Protein AF-A0A367ZSK7-F1 (afdb_monomer_lite)

Foldseek 3Di:
DVVVVVVVVVVVVVVPPPVVVLVLLVVLVVVQVVVQVLQQQLQVVVCVPPVDGDPDPVCCCQNPVGDHSHPDQDARSQPRHSDWDWDCPDPGTGTFDPDQDAHPVRHGRRPDD

Secondary structure (DSSP, 8-state):
-HHHHHHHHHHHHHTTHHHHHHHHHHHHHHHHHHHHHHHHHHHHHHHHHHSS--SSTHHHHS-TTS--SSSSPPPPTTTSSS-EEEEEETTEEEEEE---PBPTTS-BGGG--

Structure (mmCIF, N/CA/C/O backbone):
data_AF-A0A367ZSK7-F1
#
_entry.id   AF-A0A367ZSK7-F1
#
loop_
_atom_site.group_PDB
_atom_site.id
_atom_site.type_symbol
_atom_site.label_atom_id
_atom_site.label_alt_id
_atom_site.label_comp_id
_atom_site.label_asym_id
_atom_site.label_entity_id
_atom_site.label_seq_id
_atom_site.pdbx_PDB_ins_code
_atom_site.Cartn_x
_atom_site.Cartn_y
_atom_site.Cartn_z
_atom_site.occupancy
_atom_site.B_iso_or_equiv
_atom_site.auth_seq_id
_atom_site.auth_comp_id
_atom_site.auth_asym_id
_atom_site.auth_atom_id
_atom_site.pdbx_PDB_model_num
ATOM 1 N N . MET A 1 1 ? 28.752 -9.921 -47.411 1.00 66.31 1 MET A N 1
ATOM 2 C CA . MET A 1 1 ? 27.298 -10.191 -47.317 1.00 66.31 1 MET A CA 1
ATOM 3 C C . MET A 1 1 ? 26.924 -11.015 -46.082 1.00 66.31 1 MET A C 1
ATOM 5 O O . MET A 1 1 ? 25.973 -10.642 -45.421 1.00 66.31 1 MET A O 1
ATOM 9 N N . LEU A 1 2 ? 27.691 -12.047 -45.695 1.00 74.25 2 LEU A N 1
ATOM 10 C CA . LEU A 1 2 ? 27.428 -12.867 -44.491 1.00 74.25 2 LEU A CA 1
ATOM 11 C C . LEU A 1 2 ? 27.402 -12.085 -43.161 1.00 74.25 2 LEU A C 1
ATOM 13 O O . LEU A 1 2 ? 26.509 -12.284 -42.344 1.00 74.25 2 LEU A O 1
ATOM 17 N N . VAL A 1 3 ? 28.341 -11.153 -42.969 1.00 78.94 3 VAL A N 1
ATOM 18 C CA . VAL A 1 3 ? 28.423 -10.334 -41.742 1.00 78.94 3 VAL A CA 1
ATOM 19 C C . VAL A 1 3 ? 27.197 -9.425 -41.584 1.00 78.94 3 VAL A C 1
ATOM 21 O O . VAL A 1 3 ? 26.687 -9.256 -40.483 1.00 78.94 3 VAL A O 1
ATOM 24 N N . LEU A 1 4 ? 26.673 -8.894 -42.694 1.00 77.12 4 LEU A N 1
ATOM 25 C CA . LEU A 1 4 ? 25.498 -8.021 -42.696 1.00 77.12 4 LEU A CA 1
ATOM 26 C C . LEU A 1 4 ? 24.235 -8.786 -42.274 1.00 77.12 4 LEU A C 1
ATOM 28 O O . LEU A 1 4 ? 23.483 -8.311 -41.429 1.00 77.12 4 LEU A O 1
ATOM 32 N N . SER A 1 5 ? 24.042 -10.001 -42.792 1.00 77.50 5 SER A N 1
ATOM 33 C CA . SER A 1 5 ? 22.911 -10.862 -42.423 1.00 77.50 5 SER A CA 1
ATOM 34 C C . SER A 1 5 ? 22.929 -11.252 -40.942 1.00 77.50 5 SER A C 1
ATOM 36 O O . SER A 1 5 ? 21.879 -11.298 -40.304 1.00 77.50 5 SER A O 1
ATOM 38 N N . LEU A 1 6 ? 24.117 -11.486 -40.374 1.00 77.12 6 LEU A N 1
ATOM 39 C CA . LEU A 1 6 ? 24.276 -11.836 -38.961 1.00 77.12 6 LEU A CA 1
ATOM 40 C C . LEU A 1 6 ? 23.974 -10.646 -38.033 1.00 77.12 6 LEU A C 1
ATOM 42 O O . LEU A 1 6 ? 23.349 -10.820 -36.988 1.00 77.12 6 LEU A O 1
ATOM 46 N N . ILE A 1 7 ? 24.345 -9.429 -38.446 1.00 77.44 7 ILE A N 1
ATO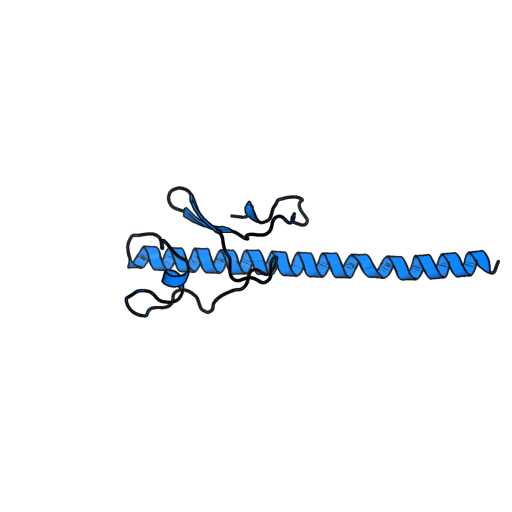M 47 C CA . ILE A 1 7 ? 24.012 -8.190 -37.727 1.00 77.44 7 ILE A CA 1
ATOM 48 C C . ILE A 1 7 ? 22.498 -7.933 -37.757 1.00 77.44 7 ILE A C 1
ATOM 50 O O . ILE A 1 7 ? 21.914 -7.640 -36.714 1.00 77.44 7 ILE A O 1
ATOM 54 N N . LEU A 1 8 ? 21.837 -8.091 -38.912 1.00 70.19 8 LEU A N 1
ATOM 55 C CA . LEU A 1 8 ? 20.380 -7.917 -39.009 1.00 70.19 8 LEU A CA 1
ATOM 56 C C . LEU A 1 8 ? 19.612 -8.929 -38.144 1.00 70.19 8 LEU A C 1
ATOM 58 O O . LEU A 1 8 ? 18.629 -8.562 -37.501 1.00 70.19 8 LEU A O 1
ATOM 62 N N . LEU A 1 9 ? 20.077 -10.180 -38.084 1.00 69.38 9 LEU A N 1
ATOM 63 C CA . LEU A 1 9 ? 19.478 -11.208 -37.232 1.00 69.38 9 LEU A CA 1
ATOM 64 C C . LEU A 1 9 ? 19.648 -10.882 -35.735 1.00 69.38 9 LEU A C 1
ATOM 66 O O . LEU A 1 9 ? 18.704 -11.036 -34.960 1.00 69.38 9 LEU A O 1
ATOM 70 N N . GLY A 1 10 ? 20.817 -10.369 -35.337 1.00 63.31 10 GLY A N 1
ATOM 71 C CA . GLY A 1 10 ? 21.082 -9.929 -33.964 1.00 63.31 10 GLY A CA 1
ATOM 72 C C . GLY A 1 10 ? 20.213 -8.745 -33.526 1.00 63.31 10 GLY A C 1
ATOM 73 O O . GLY A 1 10 ? 19.669 -8.750 -32.421 1.00 63.31 10 GLY A O 1
ATOM 74 N N . VAL A 1 11 ? 20.008 -7.759 -34.406 1.00 62.50 11 VAL A N 1
ATOM 75 C CA . VAL A 1 11 ? 19.131 -6.606 -34.132 1.00 62.50 11 VAL A CA 1
ATOM 76 C C . VAL A 1 11 ? 17.659 -7.028 -34.048 1.00 62.50 11 VAL A C 1
ATOM 78 O O . VAL A 1 11 ? 16.938 -6.544 -33.178 1.00 62.50 11 VAL A O 1
ATOM 81 N N . GLY A 1 12 ? 17.212 -7.975 -34.881 1.00 59.91 12 GLY A N 1
ATOM 82 C CA . GLY A 1 12 ? 15.837 -8.487 -34.853 1.00 59.91 12 GLY A CA 1
ATOM 83 C C . GLY A 1 12 ? 15.442 -9.133 -33.518 1.00 59.91 12 GLY A C 1
ATOM 84 O O . GLY A 1 12 ? 14.327 -8.929 -33.039 1.00 59.91 12 GLY A O 1
ATOM 85 N N . LEU A 1 13 ? 16.369 -9.849 -32.872 1.00 57.53 13 LEU A N 1
ATOM 86 C CA . LEU A 1 13 ? 16.143 -10.486 -31.568 1.00 57.53 13 LEU A CA 1
ATOM 87 C C . LEU A 1 13 ? 16.121 -9.478 -30.404 1.00 57.53 13 LEU A C 1
ATOM 89 O O . LEU A 1 13 ? 15.377 -9.659 -29.439 1.00 57.53 13 LEU A O 1
ATOM 93 N N . ALA A 1 14 ? 16.882 -8.384 -30.499 1.00 56.00 14 ALA A N 1
ATOM 94 C CA . ALA A 1 14 ? 16.957 -7.361 -29.453 1.00 56.00 14 ALA A CA 1
ATOM 95 C C . ALA A 1 14 ? 15.667 -6.519 -29.318 1.00 56.00 14 ALA A C 1
ATOM 97 O O . ALA A 1 14 ? 15.370 -6.001 -28.242 1.00 56.00 14 ALA A O 1
ATOM 98 N N . VAL A 1 15 ? 14.862 -6.408 -30.381 1.00 58.00 15 VAL A N 1
ATOM 99 C CA . VAL A 1 15 ? 13.652 -5.559 -30.416 1.00 58.00 15 VAL A CA 1
ATOM 100 C C . VAL A 1 15 ? 12.446 -6.186 -29.689 1.00 58.00 15 VAL A C 1
ATOM 102 O O . VAL A 1 15 ? 11.495 -5.477 -29.345 1.00 58.00 15 VAL A O 1
ATOM 105 N N . GLY A 1 16 ? 12.460 -7.495 -29.415 1.00 53.81 16 GLY A N 1
ATOM 106 C CA . GLY A 1 16 ? 11.355 -8.198 -28.744 1.00 53.81 16 GLY A CA 1
ATOM 107 C C . GLY A 1 16 ? 11.354 -8.097 -27.211 1.00 53.81 16 GLY A C 1
ATOM 108 O O . GLY A 1 16 ? 10.293 -8.112 -26.591 1.00 53.81 16 GLY A O 1
ATOM 109 N N . LEU A 1 17 ? 12.529 -7.949 -26.597 1.00 54.34 17 LEU A N 1
ATOM 110 C CA . LEU A 1 17 ? 12.732 -8.023 -25.143 1.00 54.34 17 LEU A CA 1
ATOM 111 C C . LEU A 1 17 ? 12.196 -6.835 -24.307 1.00 54.34 17 LEU A C 1
ATOM 113 O O . LEU A 1 17 ? 11.641 -7.086 -23.236 1.00 54.34 17 LEU A O 1
ATOM 117 N N . PRO A 1 18 ? 12.302 -5.555 -24.724 1.00 55.16 18 PRO A N 1
ATOM 118 C CA . PRO A 1 18 ? 11.970 -4.432 -23.838 1.00 55.16 18 PRO A CA 1
ATOM 119 C C . PRO A 1 18 ? 10.464 -4.218 -23.612 1.00 55.16 18 PRO A C 1
ATOM 121 O O . PRO A 1 18 ? 10.077 -3.522 -22.678 1.00 55.16 18 PRO A O 1
ATOM 124 N N . ARG A 1 19 ? 9.586 -4.808 -24.436 1.00 58.88 19 ARG A N 1
ATOM 125 C CA . ARG A 1 19 ? 8.128 -4.661 -24.256 1.00 58.88 19 ARG A CA 1
ATOM 126 C C . ARG A 1 19 ? 7.621 -5.449 -23.047 1.00 58.88 19 ARG A C 1
ATOM 128 O O . ARG A 1 19 ? 6.868 -4.915 -22.238 1.00 58.88 19 ARG A O 1
ATOM 135 N N . ALA A 1 20 ? 8.116 -6.675 -22.871 1.00 62.34 20 ALA A N 1
ATOM 136 C CA . ALA A 1 20 ? 7.691 -7.555 -21.786 1.00 62.34 20 ALA A CA 1
ATOM 137 C C . ALA A 1 20 ? 7.981 -6.964 -20.393 1.00 62.34 20 ALA A C 1
ATOM 139 O O . ALA A 1 20 ? 7.177 -7.104 -19.475 1.00 62.34 20 ALA A O 1
ATOM 140 N N . THR A 1 21 ? 9.104 -6.263 -20.221 1.00 68.75 21 THR A N 1
ATOM 141 C CA . THR A 1 21 ? 9.485 -5.679 -18.925 1.00 68.75 21 THR A CA 1
ATOM 142 C C . THR A 1 21 ? 8.629 -4.466 -18.554 1.00 68.75 21 THR A C 1
ATOM 144 O O . THR A 1 21 ? 8.257 -4.313 -17.388 1.00 68.75 21 THR A O 1
ATOM 147 N N . HIS A 1 22 ? 8.257 -3.632 -19.530 1.00 77.94 22 HIS A N 1
ATOM 148 C CA . HIS A 1 22 ? 7.353 -2.501 -19.311 1.00 77.94 22 HIS A CA 1
ATOM 149 C C . HIS A 1 22 ? 5.928 -2.950 -18.986 1.00 77.94 22 HIS A C 1
ATOM 151 O O . HIS A 1 22 ? 5.322 -2.400 -18.064 1.00 77.94 22 HIS A O 1
ATOM 157 N N . ASP A 1 23 ? 5.419 -3.973 -19.672 1.00 82.69 23 ASP A N 1
ATOM 158 C CA . ASP A 1 23 ? 4.084 -4.514 -19.402 1.00 82.69 23 ASP A CA 1
ATOM 159 C C . ASP A 1 23 ? 4.003 -5.133 -18.000 1.00 82.69 23 ASP A C 1
ATOM 161 O O . ASP A 1 23 ? 3.059 -4.865 -17.253 1.00 82.69 23 ASP A O 1
ATOM 165 N N . VAL A 1 24 ? 5.038 -5.873 -17.585 1.00 86.25 24 VAL A N 1
ATOM 166 C CA . VAL A 1 24 ? 5.137 -6.418 -16.221 1.00 86.25 24 VAL A CA 1
ATOM 167 C C . VAL A 1 24 ? 5.196 -5.302 -15.178 1.00 86.25 24 VAL A C 1
ATOM 169 O O . VAL A 1 24 ? 4.482 -5.364 -14.175 1.00 86.25 24 VAL A O 1
ATOM 172 N N . LYS A 1 25 ? 6.006 -4.258 -15.400 1.00 87.81 25 LYS A N 1
ATOM 173 C CA . LYS A 1 25 ? 6.088 -3.119 -14.474 1.00 87.81 25 LYS A CA 1
ATOM 174 C C . LYS A 1 25 ? 4.747 -2.392 -14.369 1.00 87.81 25 LYS A C 1
ATOM 176 O O . LYS A 1 25 ? 4.271 -2.154 -13.262 1.00 87.81 25 LYS A O 1
ATOM 181 N N . ARG A 1 26 ? 4.081 -2.134 -15.498 1.00 89.75 26 ARG A N 1
ATOM 182 C CA . ARG A 1 26 ? 2.738 -1.539 -15.533 1.00 89.75 26 ARG A CA 1
ATOM 183 C C . ARG A 1 26 ? 1.716 -2.398 -14.781 1.00 89.75 26 ARG A C 1
ATOM 185 O O . ARG A 1 26 ? 0.904 -1.850 -14.036 1.00 89.75 26 ARG A O 1
ATOM 192 N N . ALA A 1 27 ? 1.759 -3.722 -14.926 1.00 91.12 27 ALA A N 1
ATOM 193 C CA . ALA A 1 27 ? 0.878 -4.627 -14.188 1.00 91.12 27 ALA A CA 1
ATOM 194 C C . ALA A 1 27 ? 1.107 -4.542 -12.667 1.00 91.12 27 ALA A C 1
ATOM 196 O O . ALA A 1 27 ? 0.140 -4.429 -11.910 1.00 91.12 27 ALA A O 1
ATOM 197 N N . ARG A 1 28 ? 2.371 -4.508 -12.217 1.00 91.38 28 ARG A N 1
ATOM 198 C CA . ARG A 1 28 ? 2.718 -4.310 -10.796 1.00 91.38 28 ARG A CA 1
ATOM 199 C C . ARG A 1 28 ? 2.224 -2.966 -10.271 1.00 91.38 28 ARG A C 1
ATOM 201 O O . ARG A 1 28 ? 1.667 -2.911 -9.182 1.00 91.38 28 ARG A O 1
ATOM 208 N N . GLU A 1 29 ? 2.360 -1.892 -11.046 1.00 93.25 29 GLU A N 1
ATOM 209 C CA . GLU A 1 29 ? 1.855 -0.563 -10.680 1.00 93.25 29 GLU A CA 1
ATOM 210 C C . GLU A 1 29 ? 0.328 -0.523 -10.531 1.00 93.25 29 GLU A C 1
ATOM 212 O O . GLU A 1 29 ? -0.195 0.076 -9.589 1.00 93.25 29 GLU A O 1
ATOM 217 N N . VAL A 1 30 ? -0.401 -1.164 -11.450 1.00 94.19 30 VAL A N 1
ATOM 218 C CA . VAL A 1 30 ? -1.864 -1.302 -11.363 1.00 94.19 30 VAL A CA 1
ATOM 219 C C . VAL A 1 30 ? -2.246 -2.077 -10.105 1.00 94.19 30 VAL A C 1
ATOM 221 O O . VAL A 1 30 ? -3.138 -1.655 -9.366 1.00 94.19 30 VAL A O 1
ATOM 224 N N . GLN A 1 31 ? -1.546 -3.177 -9.832 1.00 93.56 31 GLN A N 1
ATOM 225 C CA . GLN A 1 31 ? -1.769 -3.984 -8.640 1.00 93.56 31 GLN A CA 1
ATOM 226 C C . GLN A 1 31 ? -1.461 -3.205 -7.355 1.00 93.56 31 GLN A C 1
ATOM 228 O O . GLN A 1 31 ? -2.242 -3.275 -6.409 1.00 93.56 31 GLN A O 1
ATOM 233 N N . LEU A 1 32 ? -0.384 -2.415 -7.335 1.00 93.00 32 LEU A N 1
ATOM 234 C CA . LEU A 1 32 ? -0.022 -1.561 -6.206 1.00 93.00 32 LEU A CA 1
ATOM 235 C C . LEU A 1 32 ? -1.143 -0.562 -5.909 1.00 93.00 32 LEU A C 1
ATOM 237 O O . LEU A 1 32 ? -1.641 -0.524 -4.789 1.00 93.00 32 LEU A O 1
ATOM 241 N N . ARG A 1 33 ? -1.618 0.181 -6.918 1.00 92.94 33 ARG A N 1
ATOM 242 C CA . ARG A 1 33 ? -2.735 1.130 -6.746 1.00 92.94 33 ARG A CA 1
ATOM 243 C C . ARG A 1 33 ? -4.000 0.454 -6.225 1.00 92.94 33 ARG A C 1
ATOM 245 O O . ARG A 1 33 ? -4.677 1.002 -5.358 1.00 92.94 33 ARG A O 1
ATOM 252 N N . PHE A 1 34 ? -4.313 -0.740 -6.728 1.00 93.50 34 PHE A N 1
ATOM 253 C CA . PHE A 1 34 ? -5.448 -1.521 -6.242 1.00 93.50 34 PHE A CA 1
ATOM 254 C C . PHE A 1 34 ? -5.303 -1.868 -4.751 1.00 93.50 34 PHE A C 1
ATOM 256 O O . PHE A 1 34 ? -6.239 -1.658 -3.979 1.00 93.50 34 PHE A O 1
ATOM 263 N N . ILE A 1 35 ? -4.128 -2.354 -4.343 1.00 93.25 35 ILE A N 1
ATOM 264 C CA . ILE A 1 35 ? -3.828 -2.729 -2.957 1.00 93.25 35 ILE A CA 1
ATOM 265 C C . ILE A 1 35 ? -3.895 -1.508 -2.028 1.00 93.25 35 ILE A C 1
ATOM 267 O O . ILE A 1 35 ? -4.563 -1.564 -0.996 1.00 93.25 35 ILE A O 1
ATOM 271 N N . LEU A 1 36 ? -3.276 -0.387 -2.408 1.00 92.44 36 LEU A N 1
ATOM 272 C CA . LEU A 1 36 ? -3.334 0.859 -1.634 1.00 92.44 36 LEU A CA 1
ATOM 273 C C . LEU A 1 36 ? -4.779 1.357 -1.463 1.00 92.44 36 LEU A C 1
ATOM 275 O O . LEU A 1 36 ? -5.174 1.791 -0.378 1.00 92.44 36 LEU A O 1
ATOM 279 N N . GLY A 1 37 ? -5.605 1.222 -2.505 1.00 92.94 37 GLY A N 1
ATOM 280 C CA . GLY A 1 37 ? -7.036 1.513 -2.439 1.00 92.94 37 GLY A CA 1
ATOM 281 C C . GLY A 1 37 ? -7.795 0.616 -1.454 1.00 92.94 37 GLY A C 1
ATOM 282 O O . GLY A 1 37 ? -8.655 1.104 -0.720 1.00 92.94 37 GLY A O 1
ATOM 283 N N . GLU A 1 38 ? -7.471 -0.678 -1.392 1.00 92.94 38 GLU A N 1
ATOM 284 C CA . GLU A 1 38 ? -8.043 -1.602 -0.403 1.00 92.94 38 GLU A CA 1
ATOM 285 C C . GLU A 1 38 ? -7.667 -1.215 1.029 1.00 92.94 38 GLU A C 1
ATOM 287 O O . GLU A 1 38 ? -8.545 -1.192 1.893 1.00 92.94 38 GLU A O 1
ATOM 292 N N . TYR A 1 39 ? -6.407 -0.846 1.273 1.00 92.88 39 TYR A N 1
ATOM 293 C CA . TYR A 1 39 ? -5.967 -0.363 2.583 1.00 92.88 39 TYR A CA 1
ATOM 294 C C . TYR A 1 39 ? -6.685 0.923 2.997 1.00 92.88 39 TYR A C 1
ATOM 296 O O . TYR A 1 39 ? -7.196 0.997 4.113 1.00 92.88 39 TYR A O 1
ATOM 304 N N . ARG A 1 40 ? -6.818 1.904 2.092 1.00 91.62 40 ARG A N 1
ATOM 305 C CA . ARG A 1 40 ? -7.591 3.133 2.356 1.00 91.62 40 ARG A CA 1
ATOM 306 C C . ARG A 1 40 ? -9.044 2.830 2.712 1.00 91.62 40 ARG A C 1
ATOM 308 O O . ARG A 1 40 ? -9.564 3.371 3.685 1.00 91.62 40 ARG A O 1
ATOM 315 N N . ARG A 1 41 ? -9.701 1.948 1.950 1.00 92.50 41 ARG A N 1
ATOM 316 C CA . ARG A 1 41 ? -11.086 1.528 2.224 1.00 92.50 41 ARG A CA 1
ATOM 317 C C . ARG A 1 41 ? -11.214 0.803 3.564 1.00 92.50 41 ARG A C 1
ATOM 319 O O . ARG A 1 41 ? -12.186 1.025 4.279 1.00 92.50 41 ARG A O 1
ATOM 326 N N . ALA A 1 42 ? -10.261 -0.064 3.897 1.00 93.31 42 ALA A N 1
ATOM 327 C CA . ALA A 1 42 ? -10.237 -0.770 5.173 1.00 93.31 42 ALA A CA 1
ATOM 328 C C . ALA A 1 42 ? -10.062 0.201 6.350 1.00 93.31 42 ALA A C 1
ATOM 330 O O . ALA A 1 42 ? -10.824 0.129 7.309 1.00 93.31 42 ALA A O 1
ATOM 331 N N . ALA A 1 43 ? -9.134 1.152 6.238 1.00 92.50 43 ALA A N 1
ATOM 332 C CA . ALA A 1 43 ? -8.910 2.183 7.245 1.00 92.50 43 ALA A CA 1
ATOM 333 C C . ALA A 1 43 ? -10.123 3.095 7.443 1.00 92.50 43 ALA A C 1
ATOM 335 O O . ALA A 1 43 ? -10.457 3.413 8.580 1.00 92.50 43 ALA A O 1
ATOM 336 N N . ALA A 1 44 ? -10.816 3.478 6.366 1.00 92.38 44 ALA A N 1
ATOM 337 C CA . ALA A 1 44 ? -12.039 4.273 6.468 1.00 92.38 44 ALA A CA 1
ATOM 338 C C . ALA A 1 44 ? -13.123 3.543 7.279 1.00 92.38 44 ALA A C 1
ATOM 340 O O . ALA A 1 44 ? -13.641 4.102 8.242 1.00 92.38 44 ALA A O 1
ATOM 341 N N . ARG A 1 45 ? -13.380 2.264 6.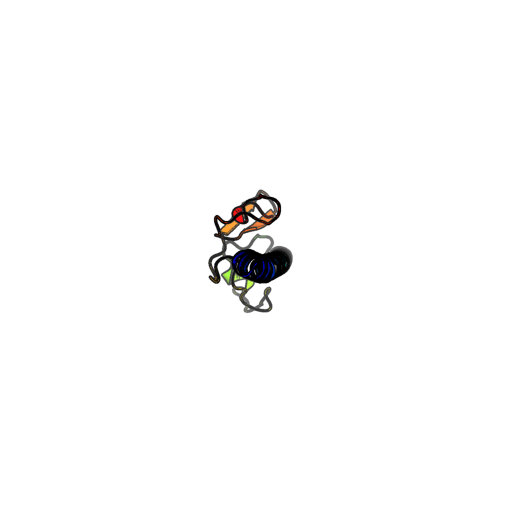968 1.00 93.00 45 ARG A N 1
ATOM 342 C CA . ARG A 1 45 ? -14.330 1.430 7.727 1.00 93.00 45 ARG A CA 1
ATOM 343 C C . ARG A 1 45 ? -13.915 1.235 9.187 1.00 93.00 45 ARG A C 1
ATOM 345 O O . ARG A 1 45 ? -14.766 1.220 10.071 1.00 93.00 45 ARG A O 1
ATOM 352 N N . PHE A 1 46 ? -12.617 1.083 9.444 1.00 92.75 46 PHE A N 1
ATOM 353 C CA . PHE A 1 46 ? -12.091 0.992 10.804 1.00 92.75 46 PHE A CA 1
ATOM 354 C C . PHE A 1 46 ? -12.378 2.280 11.586 1.00 92.75 46 PHE A C 1
ATOM 356 O O . PHE A 1 46 ? -12.883 2.227 12.707 1.00 92.75 46 PHE A O 1
ATOM 363 N N . ARG A 1 47 ? -12.128 3.443 10.972 1.00 92.00 47 ARG A N 1
ATOM 364 C CA . ARG A 1 47 ? -12.408 4.747 11.579 1.00 92.00 47 ARG A CA 1
ATOM 365 C C . ARG A 1 47 ? -13.894 4.957 11.842 1.00 92.00 47 ARG A C 1
ATOM 367 O O . ARG A 1 47 ? -14.239 5.458 12.903 1.00 92.00 47 ARG A O 1
ATOM 374 N N . GLU A 1 48 ? -14.761 4.559 10.916 1.00 91.88 48 GLU A N 1
ATOM 375 C CA . GLU A 1 48 ? -16.217 4.641 11.092 1.00 91.88 48 GLU A CA 1
ATOM 376 C C . GLU A 1 48 ? -16.694 3.869 12.328 1.00 91.88 48 GLU A C 1
ATOM 378 O O . GLU A 1 48 ? -17.604 4.321 13.016 1.00 91.88 48 GLU A O 1
ATOM 383 N N . ARG A 1 49 ? -16.060 2.732 12.647 1.00 90.81 49 ARG A N 1
ATOM 384 C CA . ARG A 1 49 ? -16.412 1.945 13.833 1.00 90.81 49 ARG A CA 1
ATOM 385 C C . ARG A 1 49 ? -15.754 2.443 15.118 1.00 90.81 49 ARG A C 1
ATOM 387 O O . ARG A 1 49 ? -16.409 2.490 16.154 1.00 90.81 49 ARG A O 1
ATOM 394 N N . HIS A 1 50 ? -14.456 2.730 15.079 1.00 90.62 50 HIS A N 1
ATOM 395 C CA . HIS A 1 50 ? -13.662 2.984 16.285 1.00 90.62 50 HIS A CA 1
ATOM 396 C C . HIS A 1 50 ? -13.453 4.472 16.586 1.00 90.62 50 HIS A C 1
ATOM 398 O O . HIS A 1 50 ? -12.894 4.802 17.628 1.00 90.62 50 HIS A O 1
ATOM 404 N N . GLY A 1 51 ? -13.839 5.371 15.677 1.00 89.81 51 GLY A N 1
ATOM 405 C CA . GLY A 1 51 ? -13.629 6.816 15.809 1.00 89.81 51 GLY A CA 1
ATOM 406 C C . GLY A 1 51 ? -12.161 7.253 15.730 1.00 89.81 51 GLY A C 1
ATOM 407 O O . GLY A 1 51 ? -11.858 8.422 15.941 1.00 89.81 51 GLY A O 1
ATOM 408 N N . ARG A 1 52 ? -11.239 6.332 15.427 1.00 90.00 52 ARG A N 1
ATOM 409 C CA . ARG A 1 52 ? -9.798 6.584 15.319 1.00 90.00 52 ARG A CA 1
ATOM 410 C C . ARG A 1 52 ? -9.209 5.869 14.115 1.00 90.00 52 ARG A C 1
ATOM 412 O O . ARG A 1 52 ? -9.751 4.866 13.654 1.00 90.00 52 ARG A O 1
ATOM 419 N N . TRP A 1 53 ? -8.069 6.351 13.643 1.00 90.75 53 TRP A N 1
ATOM 420 C CA . TRP A 1 53 ? -7.275 5.625 12.662 1.00 90.75 53 TRP A CA 1
ATOM 421 C C . TRP A 1 53 ? -6.570 4.416 13.304 1.00 90.75 53 TRP A C 1
ATOM 423 O O . TRP A 1 53 ? -6.284 4.433 14.509 1.00 90.75 53 TRP A O 1
ATOM 433 N N . PRO A 1 54 ? -6.317 3.346 12.531 1.00 90.19 54 PRO A N 1
ATOM 434 C CA . PRO A 1 54 ? -5.508 2.231 13.003 1.00 90.19 54 PRO A CA 1
ATOM 435 C C . PRO A 1 54 ? -4.053 2.692 13.161 1.00 90.19 54 PRO A C 1
ATOM 437 O O . PRO A 1 54 ? -3.550 3.463 12.344 1.00 90.19 54 PRO A O 1
ATOM 440 N N . THR A 1 55 ? -3.370 2.224 14.203 1.00 87.25 55 THR A N 1
ATOM 441 C CA . THR A 1 55 ? -1.954 2.554 14.437 1.00 87.25 55 THR A CA 1
ATOM 442 C C . THR A 1 55 ? -1.050 1.576 13.698 1.00 87.25 55 THR A C 1
ATOM 444 O O . THR A 1 55 ? 0.070 1.913 13.317 1.00 87.25 55 THR A O 1
ATOM 447 N N . ARG A 1 56 ? -1.535 0.347 13.488 1.00 87.69 56 ARG A N 1
ATOM 448 C CA . ARG A 1 56 ? -0.823 -0.698 12.757 1.00 87.69 56 ARG A CA 1
ATOM 449 C C . ARG A 1 56 ? -1.723 -1.399 11.744 1.00 87.69 56 ARG A C 1
ATOM 451 O O . ARG A 1 56 ? -2.947 -1.386 11.863 1.00 87.69 56 ARG A O 1
ATOM 458 N N . LEU A 1 57 ? -1.110 -2.032 10.747 1.00 87.94 57 LEU A N 1
ATOM 459 C CA . LEU A 1 57 ? -1.827 -2.756 9.692 1.00 87.94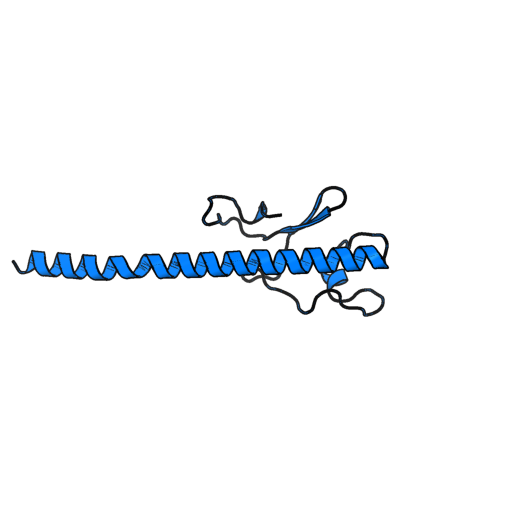 57 LEU A CA 1
ATOM 460 C C . LEU A 1 57 ? -2.553 -3.996 10.213 1.00 87.94 57 LEU A C 1
ATOM 462 O O . LEU A 1 57 ? -3.589 -4.362 9.665 1.00 87.94 57 LEU A O 1
ATOM 466 N N . GLU A 1 58 ? -2.060 -4.609 11.286 1.00 88.25 58 GLU A N 1
ATOM 467 C CA . GLU A 1 58 ? -2.671 -5.793 11.890 1.00 88.25 58 GLU A CA 1
ATOM 468 C C . GLU A 1 58 ? -4.083 -5.496 12.414 1.00 88.25 58 GLU A C 1
ATOM 470 O O . GLU A 1 58 ? -4.961 -6.349 12.311 1.00 88.25 58 GLU A O 1
ATOM 475 N N . GLU A 1 59 ? -4.346 -4.266 12.873 1.00 89.19 59 GLU A N 1
ATOM 476 C CA . GLU A 1 59 ? -5.685 -3.839 13.311 1.00 89.19 59 GLU A CA 1
ATOM 477 C C . GLU A 1 59 ? -6.706 -3.841 12.160 1.00 89.19 59 GLU A C 1
ATOM 479 O O . GLU A 1 59 ? -7.906 -3.996 12.384 1.00 89.19 59 GLU A O 1
ATOM 484 N N . LEU A 1 60 ? -6.245 -3.695 10.912 1.00 89.12 60 LEU A N 1
ATOM 485 C CA . LEU A 1 60 ? -7.104 -3.792 9.729 1.00 89.12 60 LEU A CA 1
ATOM 486 C C . LEU A 1 60 ? -7.404 -5.238 9.338 1.00 89.12 60 LEU A C 1
ATOM 488 O O . LEU A 1 60 ? -8.368 -5.509 8.613 1.00 89.12 60 LEU A O 1
ATOM 492 N N . GLU A 1 61 ? -6.578 -6.177 9.778 1.00 88.88 61 GLU A N 1
ATOM 493 C CA . GLU A 1 61 ? -6.757 -7.589 9.474 1.00 88.88 61 GLU A CA 1
ATOM 494 C C . GLU A 1 61 ? -7.705 -8.264 10.432 1.00 88.88 61 GLU A C 1
ATOM 496 O O . GLU A 1 61 ? -8.530 -9.047 9.967 1.00 88.88 61 GLU A O 1
ATOM 501 N N . ALA A 1 62 ? -7.573 -7.957 11.719 1.00 85.12 62 ALA A N 1
ATOM 502 C CA . ALA A 1 62 ? -8.477 -8.348 12.781 1.00 85.12 62 ALA A CA 1
ATOM 503 C C . ALA A 1 62 ? -8.419 -7.278 13.877 1.00 85.12 62 ALA A C 1
ATOM 505 O O . ALA A 1 62 ? -7.371 -7.063 14.489 1.00 85.12 62 ALA A O 1
ATOM 506 N N . ASP A 1 63 ? -9.542 -6.608 14.127 1.00 84.00 63 ASP A N 1
ATOM 507 C CA . ASP A 1 63 ? -9.659 -5.749 15.302 1.00 84.00 63 ASP A CA 1
ATOM 508 C C . ASP A 1 63 ? -9.755 -6.580 16.594 1.00 84.00 63 ASP A C 1
ATOM 510 O O . ASP A 1 63 ? -9.887 -7.807 16.581 1.00 84.00 63 ASP A O 1
ATOM 514 N N . ALA A 1 64 ? -9.717 -5.896 17.739 1.00 80.69 64 ALA A N 1
ATOM 515 C CA . ALA A 1 64 ? -9.875 -6.526 19.051 1.00 80.69 64 ALA A CA 1
ATOM 516 C C . ALA A 1 64 ? -11.235 -7.235 19.232 1.00 80.69 64 ALA A C 1
ATOM 518 O O . ALA A 1 64 ? -11.386 -8.056 20.133 1.00 80.69 64 ALA A O 1
ATOM 519 N N . SER A 1 65 ? -12.221 -6.926 18.387 1.00 81.44 65 SER A N 1
ATOM 520 C CA . SER A 1 65 ? -13.549 -7.544 18.363 1.00 81.44 65 SER A CA 1
ATOM 521 C C . SER A 1 65 ? -13.650 -8.700 17.353 1.00 81.44 65 SER A C 1
ATOM 523 O O . SER A 1 65 ? -14.725 -9.275 17.196 1.00 81.44 65 SER A O 1
ATOM 525 N N . GLY A 1 66 ? -12.554 -9.055 16.672 1.00 82.94 66 GLY A N 1
ATOM 526 C CA . GLY A 1 66 ? -12.484 -10.137 15.689 1.00 82.94 66 GLY A CA 1
ATOM 527 C C . GLY A 1 66 ? -13.004 -9.780 14.292 1.00 82.94 66 GLY A C 1
ATOM 528 O O . GLY A 1 66 ? -13.119 -10.661 13.438 1.00 82.94 66 GLY A O 1
ATOM 529 N N . VAL A 1 67 ? -13.320 -8.512 14.019 1.00 87.62 67 VAL A N 1
ATOM 530 C CA . VAL A 1 67 ? -13.787 -8.072 12.703 1.00 87.62 67 VAL A CA 1
ATOM 531 C C . VAL A 1 67 ? -12.618 -7.740 11.791 1.00 87.62 67 VAL A C 1
ATOM 533 O O . VAL A 1 67 ? -11.662 -7.060 12.156 1.00 87.62 67 VAL A O 1
ATOM 536 N N . ARG A 1 68 ? -12.717 -8.242 10.559 1.00 90.50 68 ARG A N 1
ATOM 537 C CA . ARG A 1 68 ? -11.695 -8.099 9.526 1.00 90.50 68 ARG A CA 1
ATOM 538 C C . ARG A 1 68 ? -12.099 -7.021 8.527 1.00 90.50 68 ARG A C 1
ATOM 540 O O . ARG A 1 68 ? -13.137 -7.142 7.876 1.00 90.50 68 ARG A O 1
ATOM 547 N N . TYR A 1 69 ? -11.263 -6.000 8.350 1.00 91.38 69 TYR A N 1
ATOM 548 C CA . TYR A 1 69 ? -11.495 -4.936 7.364 1.00 91.38 69 TYR A CA 1
ATOM 549 C C . TYR A 1 69 ? -10.814 -5.228 6.027 1.00 91.38 69 TYR A C 1
ATOM 551 O O . TYR A 1 69 ? -11.266 -4.736 4.990 1.00 91.38 69 TYR A O 1
ATOM 559 N N . LEU A 1 70 ? -9.766 -6.054 6.035 1.00 91.44 70 LEU A N 1
ATOM 560 C CA . LEU A 1 70 ? -9.06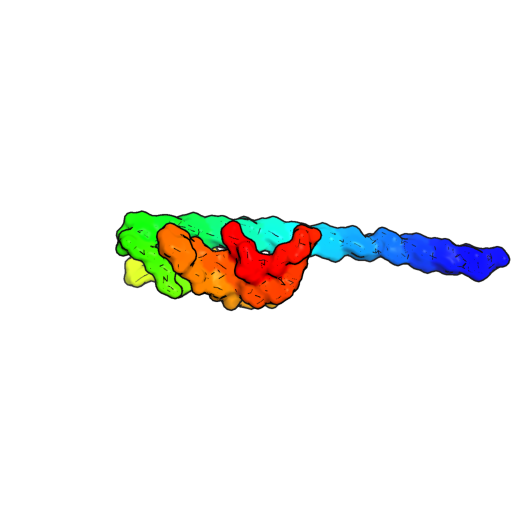9 -6.545 4.850 1.00 91.44 70 LEU A CA 1
ATOM 561 C C . LEU A 1 70 ? -9.485 -7.976 4.505 1.00 91.44 70 LEU A C 1
ATOM 563 O O . LEU A 1 70 ? -9.491 -8.873 5.349 1.00 91.44 70 LEU A O 1
ATOM 567 N N . ARG A 1 71 ? -9.738 -8.220 3.212 1.00 88.06 71 ARG A N 1
ATOM 568 C CA . ARG A 1 71 ? -10.040 -9.567 2.693 1.00 88.06 71 ARG A CA 1
ATOM 569 C C . ARG A 1 71 ? -8.868 -10.530 2.885 1.00 88.06 71 ARG A C 1
ATOM 571 O O . ARG A 1 71 ? -9.074 -11.695 3.219 1.00 88.06 71 ARG A O 1
ATOM 578 N N . ARG A 1 72 ? -7.643 -10.040 2.693 1.00 88.50 72 ARG A N 1
ATOM 579 C CA . ARG A 1 72 ? -6.385 -10.780 2.862 1.00 88.50 72 ARG A CA 1
ATOM 580 C C . ARG A 1 72 ? -5.224 -9.818 3.111 1.00 88.50 72 ARG A C 1
ATOM 582 O O . ARG A 1 72 ? -5.330 -8.645 2.760 1.00 88.50 72 ARG A O 1
ATOM 589 N N . ARG A 1 73 ? -4.112 -10.345 3.631 1.00 88.94 73 ARG A N 1
ATOM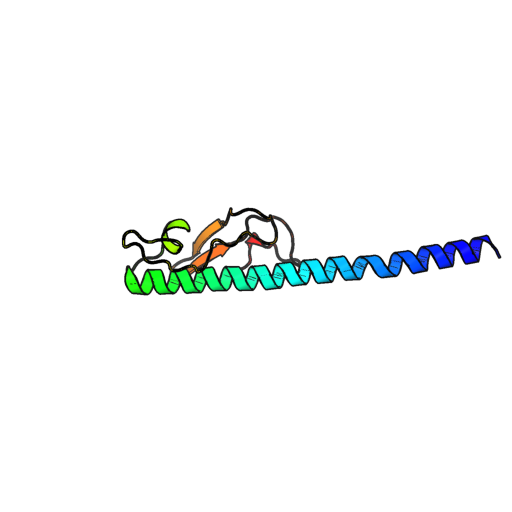 590 C CA . ARG A 1 73 ? -2.803 -9.678 3.588 1.00 88.94 73 ARG A CA 1
ATOM 591 C C . ARG A 1 73 ? -2.340 -9.559 2.141 1.00 88.94 73 ARG A C 1
ATOM 593 O O . ARG A 1 73 ? -2.288 -10.564 1.429 1.00 88.94 73 ARG A O 1
ATOM 600 N N . TYR A 1 74 ? -2.003 -8.349 1.714 1.00 90.94 74 TYR A N 1
ATOM 601 C CA . TYR A 1 74 ? -1.428 -8.109 0.398 1.00 90.94 74 TYR A CA 1
ATOM 602 C C . TYR A 1 74 ? 0.078 -7.904 0.537 1.00 90.94 74 TYR A C 1
ATOM 604 O O . TYR A 1 74 ? 0.527 -7.096 1.346 1.00 90.94 74 TYR A O 1
ATOM 612 N N . ARG A 1 75 ? 0.846 -8.649 -0.260 1.00 92.31 75 ARG A N 1
ATOM 613 C CA . ARG A 1 75 ? 2.278 -8.396 -0.436 1.00 92.31 75 ARG A CA 1
ATOM 614 C C . ARG A 1 75 ? 2.454 -7.205 -1.360 1.00 92.31 75 ARG A C 1
ATOM 616 O O . ARG A 1 75 ? 1.680 -7.050 -2.307 1.00 92.31 75 ARG A O 1
ATOM 623 N N . ASP A 1 76 ? 3.464 -6.400 -1.092 1.00 91.69 76 ASP A N 1
ATOM 624 C CA . ASP A 1 76 ? 3.867 -5.320 -1.972 1.00 91.69 76 ASP A CA 1
ATOM 625 C C . ASP A 1 76 ? 4.331 -5.919 -3.315 1.00 91.69 76 ASP A C 1
ATOM 627 O O . ASP A 1 76 ? 5.259 -6.728 -3.337 1.00 91.69 76 ASP A O 1
ATOM 631 N N . PRO A 1 77 ? 3.688 -5.587 -4.450 1.00 90.81 77 PRO A N 1
ATOM 632 C CA . PRO A 1 77 ? 4.071 -6.119 -5.755 1.00 90.81 77 PRO A CA 1
ATOM 633 C C . PRO A 1 77 ? 5.423 -5.585 -6.258 1.00 90.81 77 PRO A C 1
ATOM 635 O O . PRO A 1 77 ? 5.945 -6.123 -7.236 1.00 90.81 77 PRO A O 1
ATOM 638 N N . MET A 1 78 ? 5.982 -4.544 -5.628 1.00 88.44 78 MET A N 1
ATOM 639 C CA . MET A 1 78 ? 7.295 -3.989 -5.966 1.00 88.44 78 MET A CA 1
ATOM 640 C C . MET A 1 78 ? 8.424 -4.704 -5.225 1.00 88.44 78 MET A C 1
ATOM 642 O O . MET A 1 78 ? 9.387 -5.120 -5.863 1.00 88.44 78 MET A O 1
ATOM 646 N N . THR A 1 79 ? 8.300 -4.891 -3.907 1.00 88.88 79 THR A N 1
ATOM 647 C CA . THR A 1 79 ? 9.343 -5.525 -3.074 1.00 88.88 79 THR A CA 1
ATOM 648 C C . THR A 1 79 ? 9.124 -7.025 -2.853 1.00 88.88 79 THR A C 1
ATOM 650 O O . THR A 1 79 ? 10.062 -7.751 -2.538 1.00 88.88 79 THR A O 1
ATOM 653 N N . GLY A 1 80 ? 7.890 -7.511 -3.000 1.00 87.75 80 GLY A N 1
ATOM 654 C CA . GLY A 1 80 ? 7.486 -8.879 -2.666 1.00 87.75 80 GLY A CA 1
ATOM 655 C C . GLY A 1 80 ? 7.292 -9.138 -1.166 1.00 87.75 80 GLY A C 1
ATOM 656 O O . GLY A 1 80 ? 6.949 -10.266 -0.787 1.00 87.75 80 GLY A O 1
ATOM 657 N N . THR A 1 81 ? 7.489 -8.126 -0.314 1.00 89.62 81 THR A N 1
ATOM 658 C CA . THR A 1 81 ? 7.396 -8.245 1.148 1.00 89.62 81 THR A CA 1
ATOM 659 C C . THR A 1 81 ? 6.018 -7.831 1.669 1.00 89.62 81 THR A C 1
ATOM 661 O O . THR A 1 81 ? 5.142 -7.411 0.913 1.00 89.62 81 THR A O 1
ATOM 664 N N . LEU A 1 82 ? 5.779 -8.019 2.967 1.00 88.50 82 LEU A N 1
ATOM 665 C CA . LEU A 1 82 ? 4.582 -7.514 3.657 1.00 88.50 82 LEU A CA 1
ATOM 666 C C . LEU A 1 82 ? 4.852 -6.166 4.345 1.00 88.50 82 LEU A C 1
ATOM 668 O O . LEU A 1 82 ? 4.002 -5.681 5.088 1.00 88.50 82 LEU A O 1
ATOM 672 N N . ASP A 1 83 ? 6.022 -5.574 4.098 1.00 88.44 83 ASP A N 1
ATOM 673 C CA .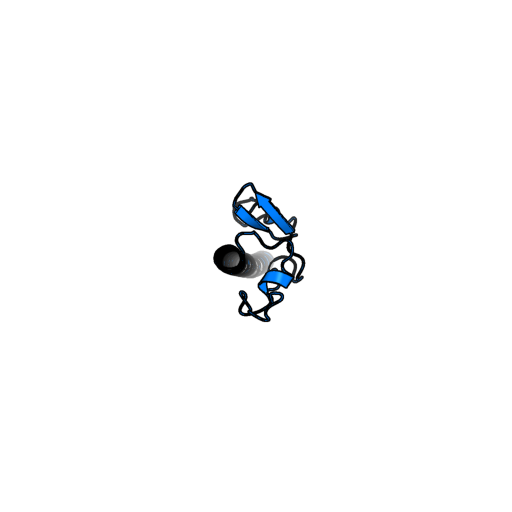 ASP A 1 83 ? 6.492 -4.387 4.799 1.00 88.44 83 ASP A CA 1
ATOM 674 C C . ASP A 1 83 ? 5.968 -3.139 4.100 1.00 88.44 83 ASP A C 1
ATOM 676 O O . ASP A 1 83 ? 6.488 -2.692 3.072 1.00 88.44 83 ASP A O 1
ATOM 680 N N . TRP A 1 84 ? 4.916 -2.581 4.682 1.00 91.19 84 TRP A N 1
ATOM 681 C CA . TRP A 1 84 ? 4.304 -1.339 4.244 1.00 91.19 84 TRP A CA 1
ATOM 682 C C . TRP A 1 84 ? 4.678 -0.210 5.202 1.00 91.19 84 TRP A C 1
ATOM 684 O O . TRP A 1 84 ? 4.647 -0.379 6.421 1.00 91.19 84 TRP A O 1
ATOM 694 N N . GLN A 1 85 ? 4.975 0.969 4.662 1.00 90.06 85 GLN A N 1
ATOM 695 C CA . GLN A 1 85 ? 5.102 2.176 5.472 1.00 90.06 85 GLN A CA 1
ATOM 696 C C . GLN A 1 85 ? 3.718 2.757 5.726 1.00 90.06 85 GLN A C 1
ATOM 698 O O . GLN A 1 85 ? 2.965 3.023 4.791 1.00 90.06 85 GLN A O 1
ATOM 703 N N . VAL A 1 86 ? 3.393 2.959 6.995 1.00 90.38 86 VAL A N 1
ATOM 704 C CA . VAL A 1 86 ? 2.137 3.567 7.425 1.00 90.38 86 VAL A CA 1
ATOM 705 C C . VAL A 1 86 ? 2.430 4.970 7.921 1.00 90.38 86 VAL A C 1
ATOM 707 O O . VAL A 1 86 ? 3.347 5.164 8.715 1.00 90.38 86 VAL A O 1
ATOM 710 N N . ASP A 1 87 ? 1.652 5.937 7.452 1.00 89.00 87 ASP A N 1
ATOM 711 C CA . ASP A 1 87 ? 1.758 7.325 7.873 1.00 89.00 87 ASP A CA 1
ATOM 712 C C . ASP A 1 87 ? 0.367 7.932 8.074 1.00 89.00 87 ASP A C 1
ATOM 714 O O . ASP A 1 87 ? -0.603 7.572 7.399 1.00 89.00 87 ASP A O 1
ATOM 718 N N . LEU A 1 88 ? 0.282 8.871 9.006 1.00 84.56 88 LEU A N 1
ATOM 719 C CA . LEU A 1 88 ? -0.914 9.641 9.309 1.00 84.56 88 LEU A CA 1
ATOM 720 C C . LEU A 1 88 ? -0.677 11.068 8.832 1.00 84.56 88 LEU A C 1
ATOM 722 O O . LEU A 1 88 ? -0.186 11.931 9.558 1.00 84.56 88 LEU A O 1
ATOM 726 N N . ALA A 1 89 ? -1.029 11.312 7.573 1.00 80.38 89 ALA A N 1
ATOM 727 C CA . ALA A 1 89 ? -0.949 12.638 6.984 1.00 80.38 89 ALA A CA 1
ATOM 728 C C . ALA A 1 89 ? -2.208 13.431 7.367 1.00 80.38 89 ALA A C 1
ATOM 730 O O . ALA A 1 89 ? -3.197 13.447 6.632 1.00 80.38 89 ALA A O 1
ATOM 731 N N . GLY A 1 90 ? -2.193 14.055 8.547 1.00 81.38 90 GLY A N 1
ATOM 732 C CA . GLY A 1 90 ? -3.354 14.764 9.090 1.00 81.38 90 GLY A CA 1
ATOM 733 C C . GLY A 1 90 ? -4.501 13.798 9.397 1.00 81.38 90 GLY A C 1
ATOM 734 O O . GLY A 1 90 ? -4.329 12.861 10.170 1.00 81.38 90 GLY A O 1
ATOM 735 N N . ASP A 1 91 ? -5.660 13.998 8.765 1.00 82.31 91 ASP A N 1
ATOM 736 C CA . ASP A 1 91 ? -6.818 13.096 8.876 1.00 82.31 91 ASP A CA 1
ATOM 737 C C . ASP A 1 91 ? -6.854 12.036 7.757 1.00 82.31 91 ASP A C 1
ATOM 739 O O . ASP A 1 91 ? -7.914 11.586 7.334 1.00 82.31 91 ASP A O 1
ATOM 743 N N . GLN A 1 92 ? -5.700 11.649 7.210 1.00 83.00 92 GLN A N 1
ATOM 744 C CA . GLN A 1 92 ? -5.620 10.616 6.182 1.00 83.00 92 GLN A CA 1
ATOM 745 C C . GLN A 1 92 ? -4.663 9.507 6.606 1.00 83.00 92 GLN A C 1
ATOM 747 O O . GLN A 1 92 ? -3.463 9.725 6.762 1.00 83.00 92 GLN A O 1
ATOM 752 N N . PHE A 1 93 ? -5.198 8.290 6.722 1.00 87.56 93 PHE A N 1
ATOM 753 C CA . PHE A 1 93 ? -4.385 7.085 6.827 1.00 87.56 93 PHE A CA 1
ATOM 754 C C . PHE A 1 93 ? -3.790 6.739 5.459 1.00 87.56 93 PHE A C 1
ATOM 756 O O . PHE A 1 93 ? -4.519 6.448 4.499 1.00 87.56 93 PHE A O 1
ATOM 763 N N . CYS A 1 94 ? -2.465 6.796 5.374 1.00 88.38 94 CYS A N 1
ATOM 764 C CA . CYS A 1 94 ? -1.691 6.565 4.164 1.00 88.38 94 CYS A CA 1
ATOM 765 C C . CYS A 1 94 ? -0.839 5.308 4.334 1.00 88.38 94 CYS A C 1
ATOM 767 O O . CYS A 1 94 ? -0.122 5.156 5.319 1.00 88.38 94 CYS A O 1
ATOM 769 N N . VAL A 1 95 ? -0.898 4.420 3.344 1.00 91.19 95 VAL A N 1
ATOM 770 C CA . VAL A 1 95 ? -0.045 3.231 3.256 1.00 91.19 95 VAL A CA 1
ATOM 771 C C . VAL A 1 95 ? 0.827 3.387 2.021 1.00 91.19 95 VAL A C 1
ATOM 773 O O . VAL A 1 95 ? 0.321 3.776 0.971 1.00 91.19 95 VAL A O 1
ATOM 776 N N . ARG A 1 96 ? 2.127 3.121 2.142 1.00 90.12 96 ARG A N 1
ATOM 777 C CA . ARG A 1 96 ? 3.113 3.318 1.075 1.00 90.12 96 ARG A CA 1
ATOM 778 C C . ARG A 1 96 ? 4.014 2.100 0.932 1.00 90.12 96 ARG A C 1
ATOM 780 O O . ARG A 1 96 ? 4.289 1.397 1.904 1.00 90.12 96 ARG A O 1
ATOM 787 N N . SER A 1 97 ? 4.472 1.872 -0.295 1.00 88.69 97 SER A N 1
ATOM 788 C CA . SER A 1 97 ? 5.488 0.860 -0.588 1.00 88.69 97 SER A CA 1
ATOM 789 C C . SER A 1 97 ? 6.825 1.251 0.045 1.00 88.69 97 SER A C 1
ATOM 791 O O . SER A 1 97 ? 7.175 2.432 0.095 1.00 88.69 97 SER A O 1
ATOM 793 N N . THR A 1 98 ? 7.586 0.257 0.498 1.00 89.19 98 THR A N 1
ATOM 794 C CA . THR A 1 98 ? 8.964 0.425 0.993 1.00 89.19 98 THR A CA 1
ATOM 795 C C . THR A 1 98 ? 9.999 0.504 -0.132 1.00 89.19 98 THR A C 1
ATOM 797 O O . THR A 1 98 ? 11.173 0.760 0.134 1.00 89.19 98 THR A O 1
ATOM 800 N N . SER A 1 99 ? 9.590 0.307 -1.389 1.00 86.25 99 SER A N 1
ATOM 801 C CA . SER A 1 99 ? 10.498 0.313 -2.533 1.00 86.25 99 SER A CA 1
ATOM 802 C C . SER A 1 99 ? 11.093 1.701 -2.803 1.00 86.25 99 SER A C 1
ATOM 804 O O . SER A 1 99 ? 10.387 2.713 -2.833 1.00 86.25 99 SER A O 1
ATOM 806 N N . SER A 1 100 ? 12.403 1.733 -3.067 1.00 83.31 100 SER A N 1
ATOM 807 C CA . SER A 1 100 ? 13.121 2.900 -3.595 1.00 83.31 100 SER A CA 1
ATOM 808 C C . SER A 1 100 ? 13.050 3.016 -5.122 1.00 83.31 100 SER A C 1
ATOM 810 O O . SER A 1 100 ? 13.614 3.956 -5.682 1.00 83.31 100 SER A O 1
ATOM 812 N N . ASP A 1 101 ? 12.389 2.075 -5.804 1.00 85.50 101 ASP A N 1
ATOM 813 C CA . ASP A 1 101 ? 12.280 2.090 -7.259 1.00 85.50 101 ASP A CA 1
ATOM 814 C C . ASP A 1 101 ? 11.385 3.233 -7.751 1.00 85.50 101 ASP A C 1
ATOM 816 O O . ASP A 1 101 ? 10.419 3.657 -7.105 1.00 85.50 101 ASP A O 1
ATOM 820 N N . LEU A 1 102 ? 11.701 3.704 -8.956 1.00 88.56 102 LEU A N 1
ATOM 821 C CA . LEU A 1 102 ? 10.918 4.707 -9.665 1.00 88.56 102 LEU A CA 1
ATOM 822 C C . LEU A 1 102 ? 9.811 4.034 -10.473 1.00 88.56 102 LEU A C 1
ATOM 824 O O . LEU A 1 102 ? 10.040 3.032 -11.158 1.00 88.56 102 LEU A O 1
ATOM 828 N N . SER A 1 103 ? 8.628 4.633 -10.468 1.00 88.38 103 SER A N 1
ATOM 829 C CA . SER A 1 103 ? 7.546 4.299 -11.395 1.00 88.38 103 SER A CA 1
ATOM 830 C C . SER A 1 103 ? 7.916 4.588 -12.852 1.00 88.38 103 SER A C 1
ATOM 832 O O . SER A 1 103 ? 8.913 5.248 -13.151 1.00 88.38 103 SER A O 1
ATOM 834 N N . LEU A 1 104 ? 7.097 4.113 -13.789 1.00 85.75 104 LEU A N 1
ATOM 835 C CA . LEU A 1 104 ? 7.195 4.449 -15.213 1.00 85.75 104 LEU A CA 1
ATOM 836 C C . LEU A 1 104 ? 7.092 5.963 -15.472 1.00 85.75 104 LEU A C 1
ATOM 838 O O . LEU A 1 104 ? 7.596 6.437 -16.484 1.00 85.75 104 LEU A O 1
ATOM 842 N N . ALA A 1 105 ? 6.475 6.716 -14.556 1.00 85.12 105 ALA A N 1
ATOM 843 C CA . ALA A 1 105 ? 6.375 8.174 -14.605 1.00 85.12 105 ALA A CA 1
ATOM 844 C C . ALA A 1 105 ? 7.569 8.899 -13.947 1.00 85.12 105 ALA A C 1
ATOM 846 O O . ALA A 1 105 ? 7.561 10.122 -13.863 1.00 85.12 105 ALA A O 1
ATOM 847 N N . GLY A 1 106 ? 8.571 8.171 -13.441 1.00 87.44 106 GLY A N 1
ATOM 848 C CA . GLY A 1 106 ? 9.731 8.757 -12.758 1.00 87.44 106 GLY A CA 1
ATOM 849 C C . GLY A 1 106 ? 9.481 9.174 -11.304 1.00 87.44 106 GLY A C 1
ATOM 850 O O . GLY A 1 106 ? 10.355 9.776 -10.693 1.00 87.44 106 GLY A O 1
ATOM 851 N N . VAL A 1 107 ? 8.320 8.843 -10.730 1.00 89.00 107 VAL A N 1
ATOM 852 C CA . VAL A 1 107 ? 7.988 9.127 -9.321 1.00 89.00 107 VAL A CA 1
ATOM 853 C C . VAL A 1 107 ? 8.347 7.922 -8.443 1.00 89.00 107 VAL A C 1
ATOM 855 O O . VAL A 1 107 ? 7.937 6.812 -8.804 1.00 89.00 107 VAL A O 1
ATOM 858 N N . PRO A 1 108 ? 9.051 8.091 -7.310 1.00 89.62 108 PRO A N 1
ATOM 859 C CA . PRO A 1 108 ? 9.319 7.008 -6.361 1.00 89.62 108 PRO A CA 1
ATOM 860 C C . PRO A 1 108 ? 8.035 6.368 -5.812 1.00 89.62 108 PRO A C 1
ATOM 862 O O . PRO A 1 108 ? 7.096 7.074 -5.443 1.00 89.62 108 PRO A O 1
ATOM 865 N N . TYR A 1 109 ? 7.990 5.038 -5.677 1.00 86.81 109 TYR A N 1
ATOM 866 C CA . TYR A 1 109 ? 6.789 4.361 -5.152 1.00 86.81 109 TYR A CA 1
ATOM 867 C C . TYR A 1 109 ? 6.459 4.715 -3.701 1.00 86.81 109 TYR A C 1
ATOM 869 O O . TYR A 1 109 ? 5.290 4.710 -3.316 1.00 86.81 109 TYR A O 1
ATOM 877 N N . ARG A 1 110 ? 7.466 5.090 -2.909 1.00 85.62 110 ARG A N 1
ATOM 878 C CA . ARG A 1 110 ? 7.281 5.612 -1.549 1.00 85.62 110 ARG A CA 1
ATOM 879 C C . ARG A 1 110 ? 6.490 6.928 -1.490 1.00 85.62 110 ARG A C 1
ATOM 881 O O . ARG A 1 110 ? 6.077 7.315 -0.409 1.00 85.62 110 ARG A O 1
ATOM 888 N N . GLU A 1 111 ? 6.322 7.639 -2.608 1.00 86.31 111 GLU A N 1
ATOM 889 C CA . GLU A 1 111 ? 5.598 8.923 -2.676 1.00 86.31 111 GLU A CA 1
ATOM 890 C C . GLU A 1 111 ? 4.154 8.759 -3.172 1.00 86.31 111 GLU A C 1
ATOM 892 O O . GLU A 1 111 ? 3.385 9.720 -3.203 1.00 86.31 111 GLU A O 1
ATOM 897 N N . TRP A 1 112 ? 3.754 7.541 -3.548 1.00 82.06 112 TRP A N 1
ATOM 898 C CA . TRP A 1 112 ? 2.393 7.260 -3.996 1.00 82.06 112 TRP A CA 1
ATOM 899 C C . TRP A 1 112 ? 1.412 7.305 -2.816 1.00 82.06 112 TRP A C 1
ATOM 901 O O . TRP A 1 112 ? 1.667 6.708 -1.768 1.00 82.06 112 TRP A O 1
ATOM 911 N N . ARG A 1 113 ? 0.291 8.017 -2.999 1.00 73.06 113 ARG A N 1
ATOM 912 C CA . ARG A 1 113 ? -0.744 8.271 -1.981 1.00 73.06 113 ARG A CA 1
ATOM 913 C C . ARG A 1 113 ? -2.142 7.855 -2.433 1.00 73.06 113 ARG A C 1
ATOM 915 O O . ARG A 1 113 ? -2.416 7.966 -3.649 1.00 73.06 113 ARG A O 1
#

Organism: NCBI:txid2268124

Radius of gyration: 20.78 Å; chains: 1; bounding box: 45×28×66 Å

pLDDT: mean 84.35, std 10.28, range [53.81, 94.19]

Sequence (113 aa):
MLVLSLILLGVGLAVGLPRATHDVKRAREVQLRFILGEYRRAAARFRERHGRWPTRLEELEADASGVRYLRRRYRDPMTGTLDWQVDLAGDQFCVRSTSSDLSLAGVPYREWR

InterPro domains:
  IPR045584 Pilin-like [SSF54523] (2-93)